Protein AF-A0A2R8A0J4-F1 (afdb_monomer_lite)

Sequence (76 aa):
MHPIDSIAKKYNVTKYSISKIGNISQTGISSAIERNQTIDNFKVKTIIAISKAINKTPGETLDELLNFEEHLKNEK

Foldseek 3Di:
DALVVVLCVVLVHDLVLLCVQLVHDSVVVVVCVVVSPQLVPDDLSSLSSSCRSSVHDSVVSSVSNVVSVVVVVVVD

Secondary structure (DSSP, 8-state):
--HHHHHHHHTT--HHHHHHHHT--HHHHHHHHHTT--GGGS-HHHHHHHHHHTT--HHHHHHHHHHHHHHHHHT-

pLDDT: mean 83.96, std 7.46, range [52.88, 93.94]

Radius of gyration: 11.17 Å; chains: 1; bounding box: 24×22×32 Å

Organism: Carnobacterium divergens (NCBI:txid2748)

Structure (mmCIF, N/CA/C/O backbone):
data_AF-A0A2R8A0J4-F1
#
_entry.id   AF-A0A2R8A0J4-F1
#
loop_
_atom_site.group_PDB
_atom_site.id
_atom_site.type_symbol
_atom_site.label_atom_id
_atom_site.label_alt_id
_atom_site.label_comp_id
_atom_site.label_asym_id
_atom_site.label_entity_id
_atom_site.label_seq_id
_atom_site.pdbx_PDB_ins_code
_atom_site.Cartn_x
_atom_site.Cartn_y
_atom_site.Cartn_z
_atom_site.occupancy
_atom_site.B_iso_or_equiv
_atom_site.auth_seq_id
_atom_site.auth_comp_id
_atom_site.auth_asym_id
_atom_site.auth_atom_id
_atom_site.pdbx_PDB_model_num
ATOM 1 N N . MET A 1 1 ? 6.740 8.796 -11.979 1.00 72.50 1 MET A N 1
ATOM 2 C CA . MET A 1 1 ? 6.022 8.813 -10.682 1.00 72.50 1 MET A CA 1
ATOM 3 C C . MET A 1 1 ? 5.731 7.370 -10.306 1.00 72.50 1 MET A C 1
ATOM 5 O O . MET A 1 1 ? 5.484 6.608 -11.227 1.00 72.50 1 MET A O 1
ATOM 9 N N . HIS A 1 2 ? 5.816 6.971 -9.033 1.00 85.75 2 HIS A N 1
ATOM 10 C CA . HIS A 1 2 ? 5.510 5.594 -8.617 1.00 85.75 2 HIS A CA 1
ATOM 11 C C . HIS A 1 2 ? 4.005 5.447 -8.303 1.00 85.75 2 HIS A C 1
ATOM 13 O O . HIS A 1 2 ? 3.424 6.410 -7.800 1.00 85.75 2 HIS A O 1
ATOM 19 N N . PRO A 1 3 ? 3.357 4.278 -8.489 1.00 86.56 3 PRO A N 1
ATOM 20 C CA . PRO A 1 3 ? 1.939 4.101 -8.141 1.00 86.56 3 PRO A CA 1
ATOM 21 C C . PRO A 1 3 ? 1.600 4.447 -6.680 1.00 86.56 3 PRO A C 1
ATOM 23 O O . PRO A 1 3 ? 0.547 5.017 -6.403 1.00 86.56 3 PRO A O 1
ATOM 26 N N . ILE A 1 4 ? 2.523 4.187 -5.741 1.00 85.12 4 ILE A N 1
ATOM 27 C CA . ILE A 1 4 ? 2.388 4.633 -4.338 1.00 85.12 4 ILE A CA 1
ATOM 28 C C . ILE A 1 4 ? 2.266 6.162 -4.245 1.00 85.12 4 ILE A C 1
ATOM 30 O O . ILE A 1 4 ? 1.475 6.653 -3.445 1.00 85.12 4 ILE A O 1
ATOM 34 N N . ASP A 1 5 ? 3.034 6.922 -5.035 1.00 86.69 5 ASP A N 1
ATOM 35 C CA . ASP A 1 5 ? 2.953 8.388 -5.028 1.00 86.69 5 ASP A CA 1
ATOM 36 C C . ASP A 1 5 ? 1.591 8.860 -5.550 1.00 86.69 5 ASP A C 1
ATOM 38 O O . ASP A 1 5 ? 1.003 9.787 -4.993 1.00 86.69 5 ASP A O 1
ATOM 42 N N . SER A 1 6 ? 1.066 8.195 -6.583 1.00 89.38 6 SER A N 1
ATOM 43 C CA . SER A 1 6 ? -0.260 8.473 -7.141 1.00 89.38 6 SER A CA 1
ATOM 44 C C . SER A 1 6 ? -1.372 8.199 -6.128 1.00 89.38 6 SER A C 1
ATOM 46 O O . SER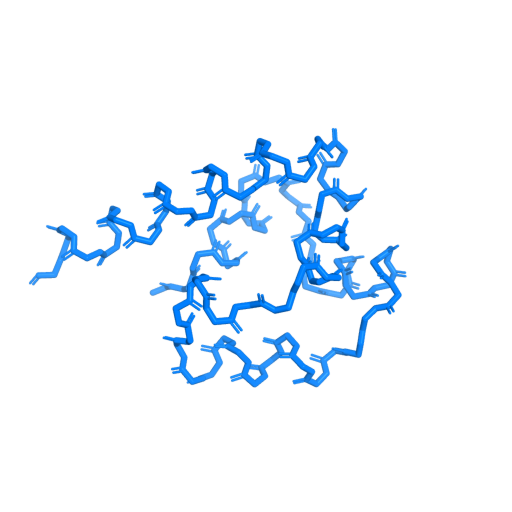 A 1 6 ? -2.239 9.051 -5.929 1.00 89.38 6 SER A O 1
ATOM 48 N N . ILE A 1 7 ? -1.313 7.065 -5.420 1.00 88.69 7 ILE A N 1
ATOM 49 C CA . ILE A 1 7 ? -2.274 6.736 -4.357 1.00 88.69 7 ILE A CA 1
ATOM 50 C C . ILE A 1 7 ? -2.174 7.727 -3.194 1.00 88.69 7 ILE A C 1
ATOM 52 O O . ILE A 1 7 ? -3.189 8.223 -2.708 1.00 88.69 7 ILE A O 1
ATOM 56 N N . ALA A 1 8 ? -0.951 8.066 -2.781 1.00 87.38 8 ALA A N 1
ATOM 57 C CA . ALA A 1 8 ? -0.703 8.993 -1.686 1.00 87.38 8 ALA A CA 1
ATOM 58 C C . ALA A 1 8 ? -1.295 10.371 -1.998 1.00 87.38 8 ALA A C 1
ATOM 60 O O . ALA A 1 8 ? -1.999 10.956 -1.175 1.00 87.38 8 ALA A O 1
ATOM 61 N N . LYS A 1 9 ? -1.087 10.843 -3.232 1.00 88.62 9 LYS A N 1
ATOM 62 C CA . LYS A 1 9 ? -1.651 12.097 -3.729 1.00 88.62 9 LYS A CA 1
ATOM 63 C C . LYS A 1 9 ? -3.178 12.047 -3.824 1.00 88.62 9 LYS A C 1
ATOM 65 O O . LYS A 1 9 ? -3.828 12.990 -3.388 1.00 88.62 9 LYS A O 1
ATOM 70 N N . LYS A 1 10 ? -3.751 10.960 -4.355 1.00 88.69 10 LYS A N 1
ATOM 71 C CA . LYS A 1 10 ? -5.208 10.800 -4.521 1.00 88.69 10 LYS A CA 1
ATOM 72 C C . LYS A 1 10 ? -5.956 10.819 -3.188 1.00 88.69 10 LYS A C 1
ATOM 74 O O . LYS A 1 10 ? -6.991 11.467 -3.088 1.00 88.69 10 LYS A O 1
ATOM 79 N N . TYR A 1 11 ? -5.428 10.140 -2.173 1.00 88.25 11 TYR A N 1
ATOM 80 C CA . TYR A 1 11 ? -6.071 10.021 -0.859 1.00 88.25 11 TYR A CA 1
ATOM 81 C C . TYR A 1 11 ? -5.583 11.052 0.164 1.00 88.25 11 TYR A C 1
ATOM 83 O O . TYR A 1 11 ? -5.967 10.991 1.328 1.00 88.25 11 TYR A O 1
ATOM 91 N N . ASN A 1 12 ? -4.743 12.001 -0.259 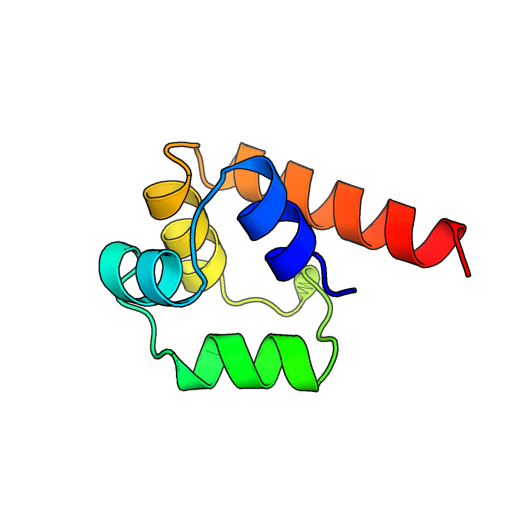1.00 87.25 12 ASN A N 1
ATOM 92 C CA . ASN A 1 12 ? -4.124 13.006 0.604 1.00 87.25 12 ASN A CA 1
ATOM 93 C C . ASN A 1 12 ? -3.430 12.396 1.841 1.00 87.25 12 ASN A C 1
ATOM 95 O O . ASN A 1 12 ? -3.456 12.951 2.941 1.00 87.25 12 ASN A O 1
ATOM 99 N N . VAL A 1 13 ? -2.816 11.222 1.661 1.00 86.56 13 VAL A N 1
ATOM 100 C CA . VAL A 1 13 ? -2.063 10.518 2.702 1.00 86.56 13 VAL A CA 1
ATOM 101 C C . VAL A 1 13 ? -0.572 10.647 2.438 1.00 86.56 13 VAL A C 1
ATOM 103 O O . VAL A 1 13 ? -0.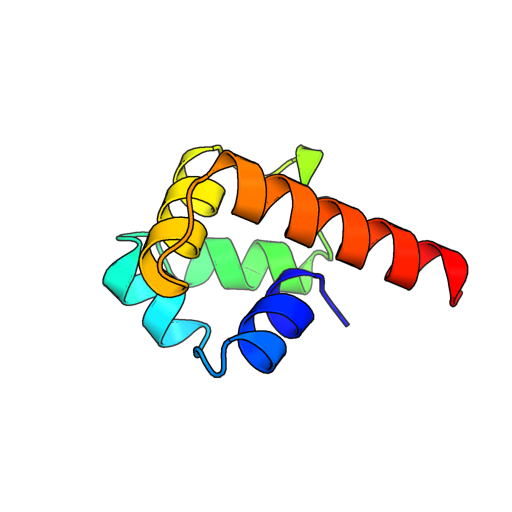111 10.639 1.300 1.00 86.56 13 VAL A O 1
ATOM 106 N N . THR A 1 14 ? 0.221 10.736 3.500 1.00 84.44 14 THR A N 1
ATOM 107 C CA . THR A 1 14 ? 1.679 10.779 3.359 1.00 84.44 14 THR A CA 1
ATOM 108 C C . THR A 1 14 ? 2.269 9.371 3.399 1.00 84.44 14 THR A C 1
ATOM 110 O O . THR A 1 14 ? 1.716 8.462 4.023 1.00 84.44 14 THR A O 1
ATOM 113 N N . LYS A 1 15 ? 3.454 9.187 2.804 1.00 80.88 15 LYS A N 1
ATOM 114 C CA . LYS A 1 15 ? 4.239 7.941 2.931 1.00 80.88 15 LYS A CA 1
ATOM 115 C C . LYS A 1 15 ? 4.485 7.575 4.399 1.00 80.88 15 LYS A C 1
ATOM 117 O O . LYS A 1 15 ? 4.476 6.403 4.765 1.00 80.88 15 LYS A O 1
ATOM 122 N N . TYR A 1 16 ? 4.657 8.595 5.239 1.00 81.31 16 TYR A N 1
ATOM 123 C CA . TYR A 1 16 ? 4.771 8.448 6.684 1.00 81.31 16 TYR A CA 1
ATOM 124 C C . TYR A 1 16 ? 3.476 7.908 7.307 1.00 81.31 16 TYR A C 1
ATOM 126 O O . TYR A 1 16 ? 3.534 6.952 8.075 1.00 81.31 16 TYR A O 1
ATOM 134 N N . SER A 1 17 ? 2.310 8.444 6.932 1.00 79.25 17 SER A N 1
ATOM 135 C CA . SER A 1 17 ? 1.005 7.941 7.386 1.00 79.25 17 SER A CA 1
ATOM 136 C C . SER A 1 17 ? 0.805 6.476 6.998 1.00 79.25 17 SER A C 1
ATOM 138 O O . SER A 1 17 ? 0.424 5.675 7.844 1.00 79.25 17 SER A O 1
ATOM 140 N N . ILE A 1 18 ? 1.142 6.100 5.759 1.00 81.81 18 ILE A N 1
ATOM 141 C CA . ILE A 1 18 ? 1.078 4.709 5.284 1.00 81.81 18 ILE A CA 1
ATOM 142 C C . ILE A 1 18 ? 1.992 3.800 6.115 1.00 81.81 18 ILE A C 1
ATOM 144 O O . ILE A 1 18 ? 1.575 2.727 6.545 1.00 81.81 18 ILE A O 1
ATOM 148 N N . SER A 1 19 ? 3.226 4.234 6.385 1.00 81.50 19 SER A N 1
ATOM 149 C CA . SER A 1 19 ? 4.178 3.470 7.197 1.00 81.50 19 SER A CA 1
ATOM 150 C C . SER A 1 19 ? 3.698 3.296 8.642 1.00 81.50 19 SER A C 1
ATOM 152 O O . SER A 1 19 ? 3.721 2.182 9.168 1.00 81.50 19 SER A O 1
ATOM 154 N N . LYS A 1 20 ? 3.199 4.377 9.253 1.00 81.62 20 LYS A N 1
ATOM 155 C CA . LYS A 1 20 ? 2.731 4.414 10.643 1.00 81.62 20 LYS A CA 1
ATOM 156 C C . LYS A 1 20 ? 1.442 3.616 10.851 1.00 81.62 20 LYS A C 1
ATOM 158 O O . LYS A 1 20 ? 1.379 2.801 11.763 1.00 81.62 20 LYS A O 1
ATOM 163 N N . ILE A 1 21 ? 0.431 3.824 10.007 1.00 77.31 21 ILE A N 1
ATOM 164 C CA . ILE A 1 21 ? -0.870 3.131 10.086 1.00 77.31 21 ILE A CA 1
ATOM 165 C C . ILE A 1 21 ? -0.717 1.661 9.685 1.00 77.31 21 ILE A C 1
ATOM 167 O O . ILE A 1 21 ? -1.334 0.764 10.258 1.00 77.31 21 ILE A O 1
ATOM 171 N N . GLY A 1 22 ? 0.136 1.411 8.697 1.00 69.31 22 GLY A N 1
ATOM 172 C CA . GLY A 1 22 ? 0.360 0.095 8.135 1.00 69.31 22 GLY A CA 1
ATOM 173 C C . GLY A 1 22 ? 1.298 -0.815 8.922 1.00 69.31 22 GLY A C 1
ATOM 174 O O . GLY A 1 22 ? 1.405 -1.992 8.583 1.00 69.31 22 GLY A O 1
ATOM 175 N N . ASN A 1 23 ? 1.977 -0.294 9.948 1.00 74.00 23 ASN A N 1
ATOM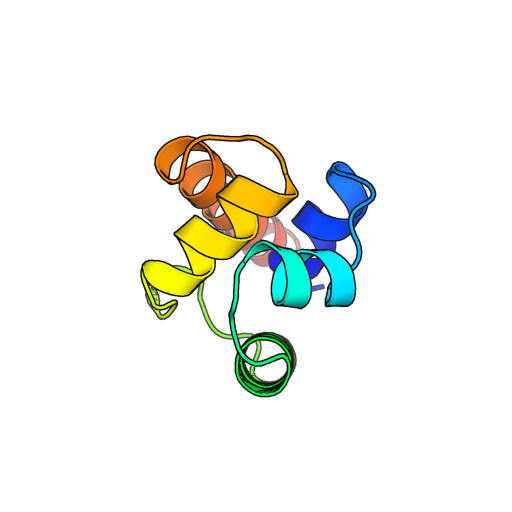 176 C CA . ASN A 1 23 ? 3.009 -1.004 10.707 1.00 74.00 23 ASN A CA 1
ATOM 177 C C . ASN A 1 23 ? 4.067 -1.675 9.803 1.00 74.00 23 ASN A C 1
ATOM 179 O O . ASN A 1 23 ? 4.456 -2.830 9.993 1.00 74.00 23 ASN A O 1
ATOM 183 N N . ILE A 1 24 ? 4.504 -0.956 8.768 1.00 77.75 24 ILE A N 1
ATOM 184 C CA . ILE A 1 24 ? 5.540 -1.397 7.827 1.00 77.75 24 ILE A CA 1
ATOM 185 C C . ILE A 1 24 ? 6.725 -0.445 7.894 1.00 77.75 24 ILE A C 1
ATOM 187 O O . ILE A 1 24 ? 6.553 0.767 8.029 1.00 77.75 24 ILE A O 1
ATOM 191 N N . SER A 1 25 ? 7.939 -0.994 7.788 1.00 75.31 25 SER A N 1
ATOM 192 C CA . SER A 1 25 ? 9.153 -0.186 7.854 1.00 75.31 25 SER A CA 1
ATOM 193 C C . SER A 1 25 ? 9.177 0.827 6.713 1.00 75.31 25 SER A C 1
ATOM 195 O O . SER A 1 25 ? 8.980 0.490 5.543 1.00 75.31 25 SER A O 1
ATOM 197 N N . GLN A 1 26 ? 9.453 2.080 7.062 1.00 72.94 26 GLN A N 1
ATOM 198 C CA . GLN A 1 26 ? 9.544 3.177 6.103 1.00 72.94 26 GLN A CA 1
ATOM 199 C C . GLN A 1 26 ? 10.605 2.891 5.026 1.00 72.94 26 GLN A C 1
ATOM 201 O O . GLN A 1 26 ? 10.402 3.195 3.856 1.00 72.94 26 GLN A O 1
ATOM 206 N N . THR A 1 27 ? 11.681 2.195 5.404 1.00 74.88 27 THR A N 1
ATOM 207 C CA . THR A 1 27 ? 12.742 1.720 4.506 1.00 74.88 27 THR A CA 1
ATOM 208 C C . THR A 1 27 ? 12.235 0.795 3.403 1.00 74.88 27 THR A C 1
ATOM 210 O O . THR A 1 27 ? 12.661 0.931 2.264 1.00 74.88 27 THR A O 1
ATOM 213 N N . GLY A 1 28 ? 11.292 -0.107 3.695 1.00 72.88 28 GLY A N 1
ATOM 214 C CA . GLY A 1 28 ? 10.754 -1.029 2.691 1.00 72.88 28 GLY A CA 1
ATOM 215 C C . GLY A 1 28 ? 9.918 -0.318 1.628 1.00 72.88 28 GLY A C 1
ATOM 216 O O . GLY A 1 28 ? 9.992 -0.667 0.454 1.00 72.88 28 GLY A O 1
ATOM 217 N N . ILE A 1 29 ? 9.162 0.708 2.033 1.00 74.62 29 ILE A N 1
ATOM 218 C CA . ILE A 1 29 ? 8.381 1.544 1.114 1.00 74.62 29 ILE A CA 1
ATOM 219 C C . ILE A 1 29 ? 9.316 2.420 0.278 1.00 74.62 29 ILE A C 1
ATOM 221 O O . ILE A 1 29 ? 9.175 2.464 -0.941 1.00 74.62 29 ILE A O 1
ATOM 225 N N . SER A 1 30 ? 10.284 3.090 0.914 1.00 76.19 30 SER A N 1
ATOM 226 C CA . SER A 1 30 ? 11.240 3.950 0.212 1.00 76.19 30 SER A CA 1
ATOM 227 C C . SER A 1 30 ? 12.047 3.169 -0.820 1.00 76.19 30 SER A C 1
ATOM 229 O O . SER A 1 30 ? 12.102 3.586 -1.970 1.00 76.19 30 SER A O 1
ATOM 231 N N . SER A 1 31 ? 12.577 1.994 -0.465 1.00 78.81 31 SER A N 1
ATOM 232 C CA . SER A 1 31 ? 13.321 1.161 -1.415 1.00 78.81 31 SER A CA 1
ATOM 233 C C . SER A 1 31 ? 12.454 0.638 -2.562 1.00 78.81 31 SER A C 1
ATOM 235 O O . SER A 1 31 ? 12.951 0.533 -3.680 1.00 78.81 31 SER A O 1
ATOM 237 N N . ALA A 1 32 ? 11.175 0.325 -2.326 1.00 78.69 32 ALA A N 1
ATOM 238 C CA . ALA A 1 32 ? 10.262 -0.075 -3.399 1.00 78.69 32 ALA A CA 1
ATOM 239 C C . ALA A 1 32 ? 10.003 1.077 -4.388 1.00 78.69 32 ALA A C 1
ATOM 241 O O . ALA A 1 32 ? 10.020 0.861 -5.597 1.00 78.69 32 ALA A O 1
ATOM 242 N N . ILE A 1 33 ? 9.835 2.303 -3.878 1.00 81.00 33 ILE A N 1
ATOM 243 C CA . ILE A 1 33 ? 9.659 3.508 -4.701 1.00 81.00 33 ILE A CA 1
ATOM 244 C C . ILE A 1 33 ? 10.943 3.835 -5.477 1.00 81.00 33 ILE A C 1
ATOM 246 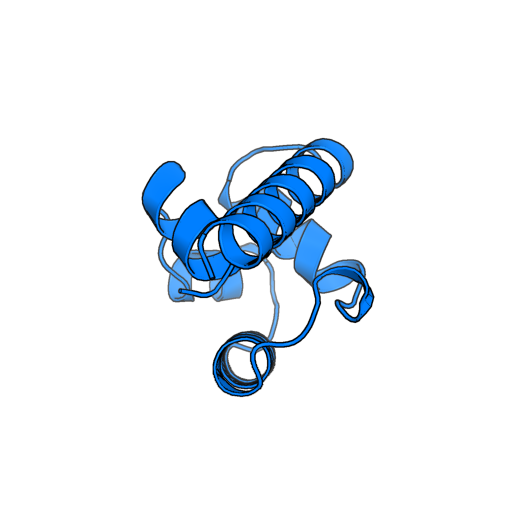O O . ILE A 1 33 ? 10.881 4.059 -6.682 1.00 81.00 33 ILE A O 1
ATOM 250 N N . GLU A 1 34 ? 12.102 3.835 -4.813 1.00 80.88 34 GLU A N 1
ATOM 251 C CA . GLU A 1 34 ? 13.408 4.127 -5.429 1.00 80.88 34 GLU A CA 1
ATOM 252 C C . GLU A 1 34 ? 13.759 3.140 -6.542 1.00 80.88 34 GLU A C 1
ATOM 254 O O . GLU A 1 34 ? 14.277 3.531 -7.584 1.00 80.88 34 GLU A O 1
ATOM 259 N N . ARG A 1 35 ? 13.448 1.856 -6.341 1.00 80.31 35 ARG A N 1
ATOM 260 C CA . ARG A 1 35 ? 13.679 0.802 -7.338 1.00 80.31 35 ARG A CA 1
ATOM 261 C C . ARG A 1 35 ? 12.611 0.756 -8.423 1.00 80.31 35 ARG A C 1
ATOM 263 O O . ARG A 1 35 ? 12.702 -0.092 -9.305 1.00 80.31 35 ARG A O 1
ATOM 270 N N . ASN A 1 36 ? 11.604 1.626 -8.344 1.00 77.88 36 ASN A N 1
ATOM 271 C CA . ASN A 1 36 ? 10.423 1.603 -9.195 1.00 77.88 36 ASN A CA 1
ATOM 272 C C . ASN A 1 36 ? 9.843 0.183 -9.330 1.00 77.88 36 ASN A C 1
ATOM 274 O O . ASN A 1 36 ? 9.615 -0.319 -10.432 1.00 77.88 36 ASN A O 1
ATOM 278 N N . GLN A 1 37 ? 9.724 -0.490 -8.186 1.00 84.38 37 GLN A N 1
ATOM 279 C CA . GLN A 1 37 ? 9.380 -1.899 -8.104 1.00 84.38 37 GLN A CA 1
ATOM 280 C C . GLN A 1 37 ? 7.931 -2.115 -8.547 1.00 84.38 37 GLN A C 1
ATOM 282 O O . GLN A 1 37 ? 7.036 -1.391 -8.119 1.00 84.38 37 GLN A O 1
ATOM 287 N N . THR A 1 38 ? 7.698 -3.145 -9.361 1.00 86.25 38 THR A N 1
ATOM 288 C CA . THR A 1 38 ? 6.343 -3.474 -9.807 1.00 86.25 38 THR A CA 1
ATOM 289 C C . THR A 1 38 ? 5.442 -3.869 -8.640 1.00 86.25 38 THR A C 1
ATOM 291 O O . THR A 1 38 ? 5.898 -4.477 -7.663 1.00 86.25 38 THR A O 1
ATOM 294 N N . ILE A 1 39 ? 4.154 -3.552 -8.755 1.00 86.75 39 ILE A N 1
ATOM 295 C CA . ILE A 1 39 ? 3.140 -3.840 -7.734 1.00 86.75 39 ILE A CA 1
ATOM 296 C C . ILE A 1 39 ? 3.034 -5.341 -7.459 1.00 86.75 39 ILE A C 1
ATOM 298 O O . ILE A 1 39 ? 2.938 -5.731 -6.298 1.00 86.75 39 ILE A O 1
ATOM 302 N N . ASP A 1 40 ? 3.200 -6.186 -8.475 1.00 85.88 40 ASP A N 1
ATOM 303 C CA . ASP A 1 40 ? 3.214 -7.649 -8.325 1.00 85.88 40 ASP A CA 1
ATOM 304 C C . ASP A 1 40 ? 4.312 -8.159 -7.381 1.00 85.88 40 ASP A C 1
ATOM 306 O O . ASP A 1 40 ? 4.163 -9.191 -6.729 1.00 85.88 40 ASP A O 1
ATOM 310 N N . ASN A 1 41 ? 5.420 -7.424 -7.256 1.00 86.75 41 ASN A N 1
ATOM 311 C CA . ASN A 1 41 ? 6.513 -7.786 -6.357 1.00 86.75 41 ASN A CA 1
ATOM 312 C C . ASN A 1 41 ? 6.283 -7.301 -4.916 1.00 86.75 41 ASN A C 1
ATOM 314 O O . ASN A 1 41 ? 7.144 -7.488 -4.047 1.00 86.75 41 ASN A O 1
ATOM 318 N N . PHE A 1 42 ? 5.169 -6.624 -4.629 1.00 84.81 42 PHE A N 1
ATOM 319 C CA . PHE A 1 42 ? 4.892 -6.130 -3.288 1.00 84.81 42 PHE A CA 1
ATOM 320 C C . PHE A 1 42 ? 4.459 -7.266 -2.374 1.00 84.81 42 PHE A C 1
ATOM 322 O O . PHE A 1 42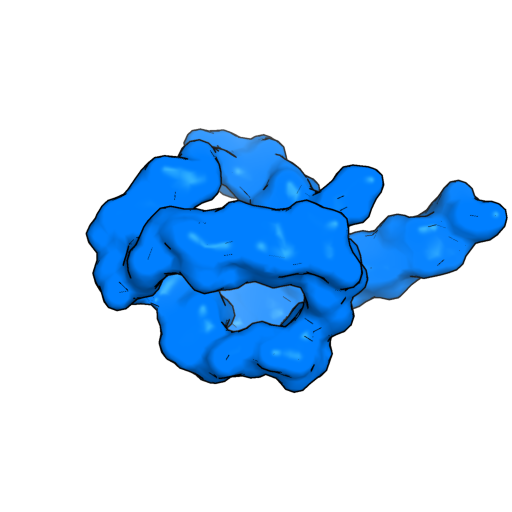 ? 3.646 -8.124 -2.702 1.00 84.81 42 PHE A O 1
ATOM 329 N N . LYS A 1 43 ? 4.962 -7.232 -1.140 1.00 85.19 43 LYS A N 1
ATOM 330 C CA . LYS A 1 43 ? 4.465 -8.135 -0.103 1.00 85.19 43 LYS A CA 1
ATOM 331 C C . LYS A 1 43 ? 3.012 -7.771 0.203 1.00 85.19 43 LYS A C 1
ATOM 333 O O . LYS A 1 43 ? 2.715 -6.599 0.421 1.00 85.19 43 LYS A O 1
ATOM 338 N N . VAL A 1 44 ? 2.147 -8.772 0.359 1.00 86.88 44 VAL A N 1
ATOM 339 C CA . VAL A 1 44 ? 0.724 -8.594 0.719 1.00 86.88 44 VAL A CA 1
ATOM 340 C C . VAL A 1 44 ? 0.546 -7.685 1.945 1.00 86.88 44 VAL A C 1
ATOM 342 O O . VAL A 1 44 ? -0.335 -6.831 1.970 1.00 86.88 44 VAL A O 1
ATOM 345 N N . LYS A 1 45 ? 1.445 -7.777 2.937 1.00 85.19 45 LYS A N 1
ATOM 346 C CA . LYS A 1 45 ? 1.448 -6.887 4.113 1.00 85.19 45 LYS A CA 1
ATOM 347 C C . LYS A 1 45 ? 1.546 -5.395 3.767 1.00 85.19 45 LYS A C 1
ATOM 349 O O . LYS A 1 45 ? 0.991 -4.576 4.489 1.00 85.19 45 LYS A O 1
ATOM 354 N N . THR A 1 46 ? 2.236 -5.043 2.682 1.00 85.25 46 THR A N 1
ATOM 355 C CA . THR A 1 46 ? 2.365 -3.665 2.195 1.00 85.25 46 THR A CA 1
ATOM 356 C C . THR A 1 46 ? 1.044 -3.179 1.611 1.00 85.25 46 THR A C 1
ATOM 358 O O . THR A 1 46 ? 0.629 -2.062 1.897 1.00 85.25 46 THR A O 1
ATOM 361 N N . ILE A 1 47 ? 0.341 -4.032 0.863 1.00 89.00 47 ILE A N 1
ATOM 362 C CA . ILE A 1 47 ? -0.993 -3.717 0.334 1.00 89.00 47 ILE A CA 1
ATOM 363 C C . ILE A 1 47 ? -1.983 -3.537 1.489 1.00 89.00 47 ILE A C 1
ATOM 365 O O . ILE A 1 47 ? -2.689 -2.536 1.541 1.00 89.00 47 ILE A O 1
ATOM 369 N N . ILE A 1 48 ? -1.967 -4.439 2.478 1.00 89.31 48 ILE A N 1
ATOM 370 C CA . ILE A 1 48 ? -2.799 -4.322 3.685 1.00 89.31 48 ILE A CA 1
ATOM 371 C C . ILE A 1 48 ? -2.510 -3.006 4.419 1.00 89.31 48 ILE A C 1
ATOM 373 O O . ILE A 1 48 ? -3.429 -2.296 4.820 1.00 89.31 48 ILE A O 1
ATOM 377 N N . ALA A 1 49 ? -1.240 -2.651 4.579 1.00 86.88 49 ALA A N 1
ATOM 378 C CA . ALA A 1 49 ? -0.826 -1.406 5.208 1.00 86.88 49 ALA A CA 1
ATOM 379 C C . ALA A 1 49 ? -1.358 -0.155 4.492 1.00 86.88 49 ALA A C 1
ATOM 381 O O . ALA A 1 49 ? -1.901 0.739 5.140 1.00 86.88 49 ALA A O 1
ATOM 382 N N . ILE A 1 50 ? -1.231 -0.113 3.163 1.00 87.94 50 ILE A N 1
ATOM 383 C CA . ILE A 1 50 ? -1.762 0.978 2.340 1.00 87.94 50 ILE A CA 1
ATOM 384 C C . ILE A 1 50 ? -3.284 1.028 2.468 1.00 87.94 50 ILE A C 1
ATOM 386 O O . ILE A 1 50 ? -3.823 2.097 2.733 1.00 87.94 50 ILE A O 1
ATOM 390 N N . SER A 1 51 ? -3.959 -0.122 2.383 1.00 91.06 51 SER A N 1
ATOM 391 C CA . SER A 1 51 ? -5.420 -0.221 2.469 1.00 91.06 51 SER A CA 1
ATOM 392 C C . SER A 1 51 ? -5.970 0.358 3.775 1.00 91.06 51 SER A C 1
ATOM 394 O O . SER A 1 51 ? -6.921 1.138 3.763 1.00 91.06 51 SER A O 1
ATOM 396 N N . LYS A 1 52 ? -5.285 0.104 4.900 1.00 89.31 52 LYS A N 1
ATOM 397 C CA . LYS A 1 52 ? -5.615 0.699 6.202 1.00 89.31 52 LYS A CA 1
ATOM 398 C C . LYS A 1 52 ? -5.427 2.214 6.215 1.00 89.31 52 LYS A C 1
ATOM 400 O O . LYS A 1 52 ? -6.207 2.914 6.848 1.00 89.31 52 LYS A O 1
ATOM 405 N N . ALA A 1 53 ? -4.396 2.720 5.542 1.00 87.25 53 ALA A N 1
ATOM 406 C CA . ALA A 1 53 ? -4.104 4.148 5.498 1.00 87.25 53 ALA A CA 1
ATOM 407 C C . ALA A 1 53 ? -5.104 4.935 4.639 1.00 87.25 53 ALA A C 1
ATOM 409 O O . ALA A 1 53 ? -5.389 6.084 4.960 1.00 87.25 53 ALA A O 1
ATOM 410 N N . ILE A 1 54 ? -5.641 4.322 3.580 1.00 88.38 54 ILE A N 1
ATOM 411 C CA . ILE A 1 54 ? -6.629 4.940 2.678 1.00 88.38 54 ILE A CA 1
ATOM 412 C C . ILE A 1 54 ? -8.076 4.528 2.987 1.00 88.38 54 ILE A C 1
ATOM 414 O O . ILE A 1 54 ? -8.989 4.906 2.259 1.00 88.38 54 ILE A O 1
ATOM 418 N N . ASN A 1 55 ? -8.281 3.758 4.059 1.00 88.75 55 ASN A N 1
ATOM 419 C CA . ASN A 1 55 ? -9.576 3.231 4.486 1.00 88.75 55 ASN A CA 1
ATOM 420 C C . ASN A 1 55 ? -10.330 2.467 3.377 1.00 88.75 55 ASN A C 1
ATOM 422 O O . ASN A 1 55 ? -11.524 2.670 3.163 1.00 88.75 55 ASN A O 1
ATOM 426 N N . LYS A 1 56 ? -9.611 1.590 2.669 1.00 91.94 56 LYS A N 1
ATOM 427 C CA . LYS A 1 56 ? -10.152 0.682 1.650 1.00 91.94 56 LYS A CA 1
ATOM 428 C C . LYS A 1 56 ? -9.837 -0.768 1.971 1.00 91.94 56 LYS A C 1
ATOM 430 O O . LYS A 1 56 ? -9.014 -1.064 2.838 1.00 91.94 56 LYS A O 1
ATOM 435 N N . THR A 1 57 ? -10.466 -1.686 1.245 1.00 93.62 57 THR A N 1
ATOM 436 C CA . THR A 1 57 ? -10.078 -3.095 1.310 1.00 93.62 57 THR A CA 1
ATOM 437 C C . THR A 1 57 ? -8.743 -3.338 0.587 1.00 93.62 57 THR A C 1
ATOM 439 O O . THR A 1 57 ? -8.369 -2.581 -0.318 1.00 93.62 57 THR A O 1
ATOM 442 N N . PRO A 1 58 ? -7.998 -4.400 0.949 1.00 91.38 58 PRO A N 1
ATOM 443 C CA . PRO A 1 58 ? -6.770 -4.763 0.244 1.00 91.38 58 PRO A CA 1
ATOM 444 C C . PRO A 1 58 ? -6.978 -5.028 -1.253 1.00 91.38 58 PRO A C 1
ATOM 446 O O . PRO A 1 58 ? -6.099 -4.685 -2.035 1.00 91.38 58 PRO A O 1
ATOM 449 N N . GLY A 1 59 ? -8.131 -5.591 -1.640 1.00 93.31 59 GLY A N 1
ATOM 450 C CA . GLY A 1 59 ? -8.486 -5.839 -3.042 1.00 93.31 59 GLY A CA 1
ATOM 451 C C . GLY A 1 59 ? -8.610 -4.540 -3.833 1.00 93.31 59 GLY A C 1
ATOM 452 O O . GLY A 1 59 ? -7.837 -4.317 -4.753 1.00 93.31 59 GLY A O 1
ATOM 453 N N . GLU A 1 60 ? -9.462 -3.617 -3.378 1.00 93.88 60 GLU A N 1
ATOM 454 C CA . GLU A 1 60 ? -9.621 -2.308 -4.035 1.00 93.88 60 GLU A CA 1
ATOM 455 C C . GLU A 1 60 ? -8.310 -1.514 -4.087 1.00 93.88 60 GLU A C 1
ATOM 457 O O . GLU A 1 60 ? -8.045 -0.771 -5.028 1.00 93.88 60 GLU A O 1
ATOM 462 N N . THR A 1 61 ? -7.478 -1.655 -3.053 1.00 92.75 61 THR A N 1
ATOM 463 C CA . THR A 1 61 ? -6.168 -1.000 -3.002 1.00 92.75 61 THR A CA 1
ATOM 464 C C . THR A 1 61 ? -5.226 -1.566 -4.060 1.00 92.75 61 THR A C 1
ATOM 466 O O . THR A 1 61 ? -4.514 -0.802 -4.707 1.00 92.75 61 THR A O 1
ATOM 469 N N . LEU A 1 62 ? -5.205 -2.891 -4.229 1.00 92.62 62 LEU A N 1
ATOM 470 C CA . LEU A 1 62 ? -4.409 -3.552 -5.258 1.00 92.62 62 LEU A CA 1
ATOM 471 C C . LEU A 1 62 ? -4.889 -3.153 -6.656 1.00 92.62 62 LEU A C 1
ATOM 473 O O . LEU A 1 62 ? -4.063 -2.746 -7.469 1.00 92.62 62 LEU A O 1
ATOM 477 N N . ASP A 1 63 ? -6.199 -3.180 -6.898 1.00 93.94 63 ASP A N 1
ATOM 478 C CA . ASP A 1 63 ? -6.788 -2.794 -8.183 1.00 93.94 63 ASP A CA 1
ATOM 479 C C . ASP A 1 63 ? -6.400 -1.357 -8.564 1.00 93.94 63 ASP A C 1
ATOM 481 O O . ASP A 1 63 ? -5.999 -1.079 -9.694 1.00 93.94 63 ASP A O 1
ATOM 485 N N . GLU A 1 64 ? -6.447 -0.423 -7.609 1.00 91.88 64 GLU A N 1
ATOM 486 C CA . GLU A 1 64 ? -6.010 0.952 -7.853 1.00 91.88 64 GLU A CA 1
ATOM 487 C C . GLU A 1 64 ? -4.505 1.063 -8.113 1.00 91.88 64 GLU A C 1
ATOM 489 O O . GLU A 1 64 ? -4.099 1.812 -9.002 1.00 91.88 64 GLU A O 1
ATOM 494 N N . LEU A 1 65 ? -3.671 0.332 -7.369 1.00 90.69 65 LEU A N 1
ATOM 495 C CA . LEU A 1 65 ? -2.221 0.323 -7.583 1.00 90.69 65 LEU A CA 1
ATOM 496 C C . LEU A 1 65 ? -1.855 -0.205 -8.975 1.00 90.69 65 LEU A C 1
ATOM 498 O O . LEU A 1 65 ? -0.996 0.386 -9.630 1.00 90.69 65 LEU A O 1
ATOM 502 N N . LEU A 1 66 ? -2.513 -1.276 -9.423 1.00 92.00 66 LEU A N 1
ATOM 503 C CA . LEU A 1 66 ? -2.319 -1.858 -10.750 1.00 92.00 66 LEU A CA 1
ATOM 504 C C . LEU A 1 66 ? -2.771 -0.896 -11.852 1.00 92.00 66 LEU A C 1
ATOM 506 O O . LEU A 1 66 ? -1.999 -0.634 -12.770 1.00 92.00 66 LEU A O 1
ATOM 510 N N . ASN A 1 67 ? -3.944 -0.272 -11.706 1.00 91.50 67 ASN A N 1
ATOM 511 C CA . ASN A 1 67 ? -4.420 0.749 -12.647 1.00 91.50 67 ASN A CA 1
ATOM 512 C C . ASN A 1 67 ? -3.438 1.925 -12.771 1.00 91.50 67 ASN A C 1
ATOM 514 O O . ASN A 1 67 ? -3.164 2.409 -13.870 1.00 91.50 67 ASN A O 1
ATOM 518 N N . PHE A 1 68 ? -2.872 2.391 -11.652 1.00 89.94 68 PHE A N 1
ATOM 519 C CA . PHE A 1 68 ? -1.841 3.429 -11.693 1.00 89.94 68 PHE A CA 1
ATOM 520 C C . PHE A 1 68 ? -0.564 2.949 -12.383 1.00 89.94 68 PHE A C 1
ATOM 522 O O . PHE A 1 68 ? 0.043 3.722 -13.121 1.00 89.94 68 PHE A O 1
ATOM 529 N N . GLU A 1 69 ? -0.143 1.704 -12.155 1.00 88.75 69 GLU A N 1
ATOM 530 C CA . GLU A 1 69 ? 1.027 1.135 -12.823 1.00 88.75 69 GLU A CA 1
ATOM 531 C C . GLU A 1 69 ? 0.829 1.038 -14.344 1.00 88.75 69 GLU A C 1
ATOM 533 O O . GLU A 1 69 ? 1.729 1.412 -15.096 1.00 88.75 69 GLU A O 1
ATOM 538 N N . GLU A 1 70 ? -0.342 0.597 -14.805 1.00 88.38 70 GLU A N 1
ATOM 539 C CA . GLU A 1 70 ? -0.674 0.530 -16.231 1.00 88.38 70 GLU A CA 1
ATOM 540 C C . GLU A 1 70 ? -0.740 1.914 -16.879 1.00 88.38 70 GLU A C 1
ATOM 542 O O . GLU A 1 70 ? -0.141 2.120 -17.935 1.00 88.38 70 GLU A O 1
ATOM 547 N N . HIS A 1 71 ? -1.392 2.892 -16.243 1.00 85.62 71 HIS A N 1
ATOM 548 C CA . HIS A 1 71 ? -1.411 4.264 -16.758 1.00 85.62 71 HIS A CA 1
ATOM 549 C C . HIS A 1 71 ? 0.001 4.842 -16.902 1.00 85.62 71 HIS A C 1
ATOM 551 O O . HIS A 1 71 ? 0.337 5.383 -17.950 1.00 85.62 71 HIS A O 1
ATOM 557 N N . LEU A 1 72 ? 0.870 4.630 -15.910 1.00 81.12 72 LEU A N 1
ATOM 558 C CA . LEU A 1 72 ? 2.260 5.090 -15.958 1.00 81.12 72 LEU A CA 1
ATOM 559 C C . LEU A 1 72 ? 3.115 4.375 -17.021 1.00 81.12 72 LEU A C 1
ATOM 561 O O . LEU A 1 72 ? 4.139 4.922 -17.435 1.00 81.12 72 LEU A O 1
ATOM 565 N N . LYS A 1 73 ? 2.743 3.154 -17.431 1.00 79.19 73 LYS A N 1
ATOM 566 C CA . LYS A 1 73 ? 3.379 2.439 -18.551 1.00 79.19 73 LYS A CA 1
ATOM 567 C C . LYS A 1 73 ? 2.894 2.957 -19.904 1.00 79.19 73 LYS A C 1
ATOM 569 O O . LYS A 1 73 ? 3.707 3.055 -20.810 1.00 79.19 73 LYS A O 1
ATOM 574 N N . ASN A 1 74 ? 1.609 3.295 -20.024 1.00 74.38 74 ASN A N 1
ATOM 575 C CA . ASN A 1 74 ? 0.996 3.767 -21.271 1.00 74.38 74 ASN A CA 1
ATOM 576 C C . ASN A 1 74 ? 1.309 5.241 -21.595 1.00 74.38 74 ASN A C 1
ATOM 578 O O . ASN A 1 74 ? 1.169 5.654 -22.741 1.00 74.38 74 ASN A O 1
ATOM 582 N N . GLU A 1 75 ? 1.724 6.037 -20.606 1.00 61.22 75 GLU A N 1
ATOM 583 C CA . GLU A 1 75 ? 2.172 7.430 -20.788 1.00 61.22 75 GLU A CA 1
ATOM 584 C C . GLU A 1 75 ? 3.674 7.566 -21.129 1.00 61.22 75 GLU A C 1
ATOM 586 O O . GLU A 1 75 ? 4.181 8.687 -21.228 1.00 61.22 75 GLU A O 1
ATOM 591 N N . LYS A 1 76 ? 4.402 6.452 -21.278 1.00 52.88 76 LYS A N 1
ATOM 592 C CA . LYS A 1 76 ? 5.819 6.412 -21.675 1.00 52.88 76 LYS A CA 1
ATOM 593 C C . LYS A 1 76 ? 5.989 5.977 -23.122 1.00 52.88 76 LYS A C 1
ATOM 595 O O . LYS A 1 76 ? 6.935 6.507 -23.745 1.00 52.88 76 LYS A O 1
#